Protein AF-D2SBN1-F1 (afdb_monomer_lite)

pLDDT: mean 77.53, std 22.75, range [36.66, 98.5]

Secondary structure (DSSP, 8-state):
--------------------SS-S-SSSHHHHHHHHHHHHHHHHHHHHHHHHT-S-HHHHHHHHHHHHHHHHHHHH-SS--S-HHHHHHHHHHHHHHHHHHHHHHHHHHHHHS--HHHH-------------

Foldseek 3Di:
DDDDDDDDDDDDDDDDDDDDPDPDDPPDPVVVVVVVVVVVVVVVVVVVVVVVPDPDPCVVCVVVVVVVLVVLLCVQCVPVPDDPVVSNVSSVVSVVVVVVVVVVVVVVVVVPPDDPVVVPPDDDDDDDPDDD

Sequence (132 aa):
MWTNRGLQSRSIKGLHAGAALLEMNWRSERSLVSMTADRSLIARLAAHESWANTADPSARTAPARRALLDRFERRVDPDGLLSPAERARRAGHARKAYFTRLALRSAQARRKTPSVADVDGGPKGSDEDQPQ

Radius of gyration: 32.58 Å; chains: 1; bounding box: 88×72×53 Å

Structure (mmCIF, N/CA/C/O backbone):
data_AF-D2SBN1-F1
#
_entry.id   AF-D2SBN1-F1
#
loop_
_atom_site.group_PDB
_atom_site.id
_atom_site.type_symbol
_atom_site.label_atom_id
_atom_site.label_alt_id
_atom_site.label_comp_id
_atom_site.label_asym_id
_atom_site.label_entity_id
_atom_site.label_seq_id
_atom_site.pdbx_PDB_ins_code
_atom_site.Cartn_x
_atom_site.Cartn_y
_atom_site.Cartn_z
_atom_site.occupancy
_atom_site.B_iso_or_equiv
_atom_site.auth_seq_id
_atom_site.auth_comp_id
_atom_site.auth_asym_id
_atom_site.auth_atom_id
_atom_site.pdbx_PDB_model_num
ATOM 1 N N . MET A 1 1 ? 24.465 -45.965 31.401 1.00 39.03 1 MET A N 1
ATOM 2 C CA . MET A 1 1 ? 25.679 -46.699 31.814 1.00 39.03 1 MET A CA 1
ATOM 3 C C . MET A 1 1 ? 26.788 -46.376 30.829 1.00 39.03 1 MET A C 1
ATOM 5 O O . MET A 1 1 ? 26.763 -46.846 29.702 1.00 39.03 1 MET A O 1
ATOM 9 N N . TRP A 1 2 ? 27.677 -45.475 31.234 1.00 36.66 2 TRP A N 1
ATOM 10 C CA . TRP A 1 2 ? 28.923 -45.149 30.547 1.00 36.66 2 TRP A CA 1
ATOM 11 C C . TRP A 1 2 ? 29.964 -46.216 30.890 1.00 36.66 2 TRP A C 1
ATOM 13 O O . TRP A 1 2 ? 30.152 -46.503 32.070 1.00 36.66 2 TRP A O 1
ATOM 23 N N . THR A 1 3 ? 30.684 -46.746 29.905 1.00 58.84 3 THR A N 1
ATOM 24 C CA . THR A 1 3 ? 31.942 -47.462 30.152 1.00 58.84 3 THR A CA 1
ATOM 25 C C . THR A 1 3 ? 33.022 -46.934 29.217 1.00 58.84 3 THR A C 1
ATOM 27 O O . THR A 1 3 ? 33.181 -47.337 28.071 1.00 58.84 3 THR A O 1
ATOM 30 N N . ASN A 1 4 ? 33.758 -45.974 29.767 1.00 40.00 4 ASN A N 1
ATOM 31 C CA . ASN A 1 4 ? 35.034 -45.481 29.286 1.00 40.00 4 ASN A CA 1
ATOM 32 C C . ASN A 1 4 ? 36.100 -46.567 29.529 1.00 40.00 4 ASN A C 1
ATOM 34 O O . ASN A 1 4 ? 36.265 -47.014 30.665 1.00 40.00 4 ASN A O 1
ATOM 38 N N . ARG A 1 5 ? 36.822 -47.000 28.491 1.00 47.81 5 ARG A N 1
ATOM 39 C CA . ARG A 1 5 ? 38.050 -47.795 28.637 1.00 47.81 5 ARG A CA 1
ATOM 40 C C . ARG A 1 5 ? 39.154 -47.090 27.866 1.00 47.81 5 ARG A C 1
ATOM 42 O O . ARG A 1 5 ? 39.090 -46.960 26.649 1.00 47.81 5 ARG A O 1
ATOM 49 N N . GLY A 1 6 ? 40.106 -46.578 28.633 1.00 40.59 6 GLY A N 1
ATOM 50 C CA . GLY A 1 6 ? 41.160 -45.705 28.159 1.00 40.59 6 GLY A CA 1
ATOM 51 C C . GLY A 1 6 ? 42.307 -46.404 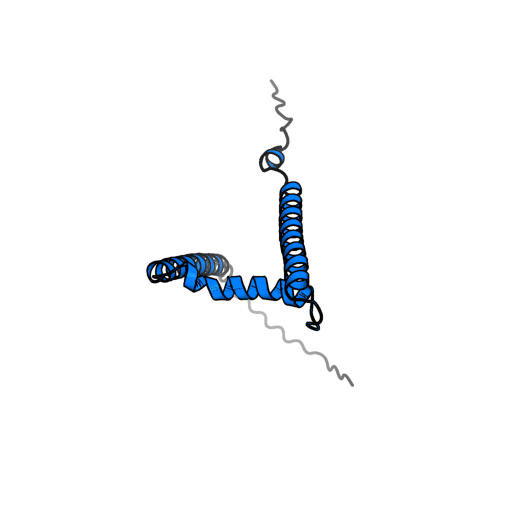27.437 1.00 40.59 6 GLY A C 1
ATOM 52 O O . GLY A 1 6 ? 42.469 -47.619 27.503 1.00 40.59 6 GLY A O 1
ATOM 53 N N . LEU A 1 7 ? 43.107 -45.511 26.848 1.00 42.41 7 LEU A N 1
ATOM 54 C CA . LEU A 1 7 ? 44.539 -45.569 26.564 1.00 42.41 7 LEU A CA 1
ATOM 55 C C . LEU A 1 7 ? 45.040 -46.749 25.720 1.00 42.41 7 LEU A C 1
ATOM 57 O O . LEU A 1 7 ? 44.994 -47.896 26.137 1.00 42.41 7 LEU A O 1
ATOM 61 N N . GLN A 1 8 ? 45.706 -46.429 24.610 1.00 48.28 8 GLN A N 1
ATOM 62 C CA . GLN A 1 8 ? 47.171 -46.501 24.557 1.00 48.28 8 GLN A CA 1
ATOM 63 C C . GLN A 1 8 ? 47.708 -45.705 23.360 1.00 48.28 8 GLN A C 1
ATOM 65 O O . GLN A 1 8 ? 47.212 -45.768 22.238 1.00 48.28 8 GLN A O 1
ATOM 70 N N . SER A 1 9 ? 48.732 -44.927 23.683 1.00 36.81 9 SER A N 1
ATOM 71 C CA . SER A 1 9 ? 49.556 -44.081 22.833 1.00 36.81 9 SER A CA 1
ATOM 72 C C . SER A 1 9 ? 50.276 -44.879 21.742 1.00 36.81 9 SER A C 1
ATOM 74 O O . SER A 1 9 ? 50.882 -45.910 22.028 1.00 36.81 9 SER A O 1
ATOM 76 N N . ARG A 1 10 ? 50.304 -44.355 20.512 1.00 44.69 10 ARG A N 1
ATOM 77 C CA . ARG A 1 10 ? 51.402 -44.603 19.570 1.00 44.69 10 ARG A CA 1
ATOM 78 C C . ARG A 1 10 ? 51.856 -43.282 18.970 1.00 44.69 10 ARG A C 1
ATOM 80 O O . ARG A 1 10 ? 51.212 -42.700 18.106 1.00 44.69 10 ARG A O 1
ATOM 87 N N . SER A 1 11 ? 52.988 -42.838 19.498 1.00 39.50 11 SER A N 1
ATOM 88 C CA . SER A 1 11 ? 53.872 -41.830 18.933 1.00 39.50 11 SER A CA 1
ATOM 89 C C . SER A 1 11 ? 54.314 -42.259 17.535 1.00 39.50 11 SER A C 1
ATOM 91 O O . SER A 1 11 ? 54.874 -43.343 17.376 1.00 39.50 11 SER A O 1
ATOM 93 N N . ILE A 1 12 ? 54.089 -41.407 16.537 1.00 50.91 12 ILE A N 1
ATOM 94 C CA . ILE A 1 12 ? 54.774 -41.495 15.249 1.00 50.91 12 ILE A CA 1
ATOM 95 C C . ILE A 1 12 ? 55.463 -40.152 15.042 1.00 50.91 12 ILE A C 1
ATOM 97 O O . ILE A 1 12 ? 54.836 -39.139 14.741 1.00 50.91 12 ILE A O 1
ATOM 101 N N . LYS A 1 13 ? 56.772 -40.141 15.294 1.00 43.06 13 LYS A N 1
ATOM 102 C CA . LYS A 1 13 ? 57.660 -39.054 14.894 1.00 43.06 13 LYS A CA 1
ATOM 103 C C . LYS A 1 13 ? 57.763 -39.085 13.370 1.00 43.06 13 LYS A C 1
ATOM 105 O O . LYS A 1 13 ? 58.077 -40.127 12.806 1.00 43.06 13 LYS A O 1
ATOM 110 N N . GLY A 1 14 ? 57.547 -37.943 12.733 1.00 41.97 14 GLY A N 1
ATOM 111 C CA . GLY A 1 14 ? 57.772 -37.761 11.305 1.00 41.97 14 GLY A CA 1
ATOM 112 C C . GLY A 1 14 ? 57.755 -36.281 10.966 1.00 41.97 14 GLY A C 1
ATOM 113 O O . GLY A 1 14 ? 56.710 -35.733 10.634 1.00 41.97 14 GLY A O 1
ATOM 114 N N . LEU A 1 15 ? 58.912 -35.628 11.095 1.00 37.81 15 LEU A N 1
ATOM 115 C CA . LEU A 1 15 ? 59.146 -34.338 10.461 1.00 37.81 15 LEU A CA 1
ATOM 116 C C . LEU A 1 15 ? 59.108 -34.538 8.942 1.00 37.81 15 LEU A C 1
ATOM 118 O O . LEU A 1 15 ? 59.999 -35.173 8.386 1.00 37.81 15 LEU A O 1
ATOM 122 N N . HIS A 1 16 ? 58.141 -33.913 8.281 1.00 39.03 16 HIS A N 1
ATOM 123 C CA . HIS A 1 16 ? 58.346 -33.359 6.949 1.00 39.03 16 HIS A CA 1
ATOM 124 C C . HIS A 1 16 ? 58.071 -31.859 7.027 1.00 39.03 16 HIS A C 1
ATOM 126 O O . HIS A 1 16 ? 56.931 -31.408 7.086 1.00 39.03 16 HIS A O 1
ATOM 132 N N . ALA A 1 17 ? 59.156 -31.089 7.074 1.00 43.59 17 ALA A N 1
ATOM 133 C CA . ALA A 1 17 ? 59.147 -29.692 6.683 1.00 43.59 17 ALA A CA 1
ATOM 134 C C . ALA A 1 17 ? 58.914 -29.623 5.165 1.00 43.59 17 ALA A C 1
ATOM 136 O O . ALA A 1 17 ? 59.583 -30.330 4.414 1.00 43.59 17 ALA A O 1
ATOM 137 N N . GLY A 1 18 ? 57.975 -28.786 4.720 1.00 37.25 18 GLY A N 1
ATOM 138 C CA . GLY A 1 18 ? 57.742 -28.557 3.293 1.00 37.25 18 GLY A CA 1
ATOM 139 C C . GLY A 1 18 ? 56.383 -27.938 2.973 1.00 37.25 18 GLY A C 1
ATOM 140 O O . GLY A 1 18 ? 55.483 -28.638 2.538 1.00 37.25 18 GLY A O 1
ATOM 141 N N . ALA A 1 19 ? 56.260 -26.627 3.196 1.00 46.88 19 ALA A N 1
ATOM 142 C CA . ALA A 1 19 ? 55.414 -25.698 2.434 1.00 46.88 19 ALA A CA 1
ATOM 143 C C . ALA A 1 19 ? 53.987 -26.152 2.033 1.00 46.88 19 ALA A C 1
ATOM 145 O O . ALA A 1 19 ? 53.716 -26.414 0.867 1.00 46.88 19 ALA A O 1
ATOM 146 N N . ALA A 1 20 ? 53.036 -26.133 2.970 1.00 47.38 20 ALA A N 1
ATOM 147 C CA . ALA A 1 20 ? 51.602 -26.173 2.639 1.00 47.38 20 ALA A CA 1
ATOM 148 C C . ALA A 1 20 ? 50.780 -25.285 3.590 1.00 47.38 20 ALA A C 1
ATOM 150 O O . ALA A 1 20 ? 49.738 -25.681 4.105 1.00 47.38 20 ALA A O 1
ATOM 151 N N . LEU A 1 21 ? 51.305 -24.096 3.893 1.00 45.09 21 LEU A N 1
ATOM 152 C CA . LEU A 1 21 ? 50.716 -23.168 4.860 1.00 45.09 21 LEU A CA 1
ATOM 153 C C . LEU A 1 21 ? 50.748 -21.731 4.328 1.00 45.09 21 LEU A C 1
ATOM 155 O O . LEU A 1 21 ? 51.256 -20.824 4.966 1.00 45.09 21 LEU A O 1
ATOM 159 N N . LEU A 1 22 ? 50.243 -21.552 3.111 1.00 50.66 22 LEU A N 1
ATOM 160 C CA . LEU A 1 22 ? 49.718 -20.301 2.558 1.00 50.66 22 LEU A CA 1
ATOM 161 C C . LEU A 1 22 ? 49.017 -20.680 1.242 1.00 50.66 22 LEU A C 1
ATOM 163 O O . LEU A 1 22 ? 49.472 -21.603 0.584 1.00 50.66 22 LEU A O 1
ATOM 167 N N . GLU A 1 23 ? 47.941 -19.997 0.859 1.00 45.56 23 GLU A N 1
ATOM 168 C CA . GLU A 1 23 ? 47.089 -20.290 -0.317 1.00 45.56 23 GLU A CA 1
ATOM 169 C C . GLU A 1 23 ? 45.963 -21.317 -0.137 1.00 45.56 23 GLU A C 1
ATOM 171 O O . GLU A 1 23 ? 45.760 -22.218 -0.946 1.00 45.56 23 GLU A O 1
ATOM 176 N N . MET A 1 24 ? 45.118 -21.118 0.876 1.00 43.44 24 MET A N 1
ATOM 177 C CA . MET A 1 24 ? 43.733 -21.596 0.787 1.00 43.44 24 MET A CA 1
ATOM 178 C C . MET A 1 24 ? 42.763 -20.662 1.525 1.00 43.44 24 MET A C 1
ATOM 180 O O . MET A 1 24 ? 42.068 -21.083 2.441 1.00 43.44 24 MET A O 1
ATOM 184 N N . ASN A 1 25 ? 42.718 -19.370 1.166 1.00 55.97 25 ASN A N 1
ATOM 185 C CA . ASN A 1 25 ? 41.665 -18.474 1.684 1.00 55.97 25 ASN A CA 1
ATOM 186 C C . ASN A 1 25 ? 41.199 -17.344 0.735 1.00 55.97 25 ASN A C 1
ATOM 188 O O . ASN A 1 25 ? 40.480 -16.444 1.152 1.00 55.97 25 ASN A O 1
ATOM 192 N N . TRP A 1 26 ? 41.523 -17.350 -0.562 1.00 47.94 26 TRP A N 1
ATOM 193 C CA . TRP A 1 26 ? 41.105 -16.229 -1.429 1.00 47.94 26 TRP A CA 1
ATOM 194 C C . TRP A 1 26 ? 39.692 -16.369 -2.046 1.00 47.94 26 TRP A C 1
ATOM 196 O O . TRP A 1 26 ? 39.190 -15.426 -2.658 1.00 47.94 26 TRP A O 1
ATOM 206 N N . ARG A 1 27 ? 39.013 -17.518 -1.884 1.00 52.19 27 ARG A N 1
ATOM 207 C CA . ARG A 1 27 ? 37.760 -17.854 -2.602 1.00 52.19 27 ARG A CA 1
ATOM 208 C C . ARG A 1 27 ? 36.446 -17.720 -1.817 1.00 52.19 27 ARG A C 1
ATOM 210 O O . ARG A 1 27 ? 35.393 -17.863 -2.430 1.00 52.19 27 ARG A O 1
ATOM 217 N N . SER A 1 28 ? 36.466 -17.433 -0.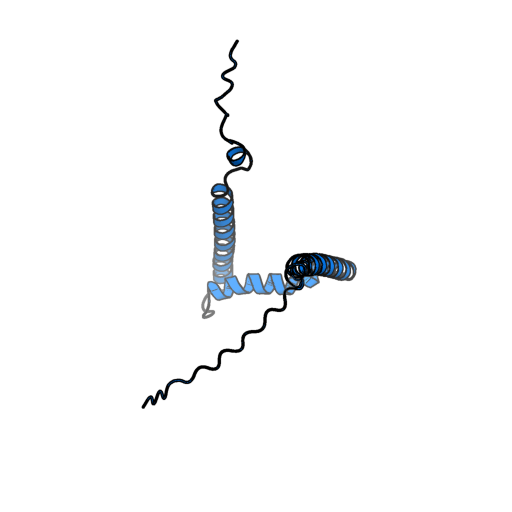514 1.00 56.06 28 SER A N 1
ATOM 218 C CA . SER A 1 28 ? 35.236 -17.490 0.301 1.00 56.06 28 SER A CA 1
ATOM 219 C C . SER A 1 28 ? 34.425 -16.181 0.300 1.00 56.06 28 SER A C 1
ATOM 221 O O . SER A 1 28 ? 33.221 -16.190 0.056 1.00 56.06 28 SER A O 1
ATOM 223 N N . GLU A 1 29 ? 35.065 -15.020 0.462 1.00 50.56 29 GLU A N 1
ATOM 224 C CA . GLU A 1 29 ? 34.336 -13.745 0.625 1.00 50.56 29 GLU A CA 1
ATOM 225 C C . GLU A 1 29 ? 33.938 -13.085 -0.704 1.00 50.56 29 GLU A C 1
ATOM 227 O O . GLU A 1 29 ? 32.834 -12.556 -0.851 1.00 50.56 29 GLU A O 1
ATOM 232 N N . ARG A 1 30 ? 34.800 -13.172 -1.725 1.00 52.94 30 ARG A N 1
ATOM 233 C CA . ARG A 1 30 ? 34.559 -12.551 -3.042 1.00 52.94 30 ARG A CA 1
ATOM 234 C C . ARG A 1 30 ? 33.426 -13.236 -3.817 1.00 52.94 30 ARG A C 1
ATOM 236 O O . ARG A 1 30 ? 32.757 -12.606 -4.632 1.00 52.94 30 ARG A O 1
ATOM 243 N N . SER A 1 31 ? 33.182 -14.513 -3.524 1.00 58.53 31 SER A N 1
ATOM 244 C CA . SER A 1 31 ? 32.165 -15.334 -4.184 1.00 58.53 31 SER A CA 1
ATOM 245 C C . SER A 1 31 ? 30.741 -14.985 -3.723 1.00 58.53 31 SER A C 1
ATOM 247 O O . SER A 1 31 ? 29.833 -14.903 -4.547 1.00 58.53 31 SER A O 1
ATOM 249 N N . LEU A 1 32 ? 30.536 -14.674 -2.438 1.00 55.25 32 LEU A N 1
ATOM 250 C CA . LEU A 1 32 ? 29.214 -14.327 -1.893 1.00 55.25 32 LEU A CA 1
ATOM 251 C C . LEU A 1 32 ? 28.761 -12.907 -2.271 1.00 55.25 32 LEU A C 1
ATOM 253 O O . LEU A 1 32 ? 27.585 -12.691 -2.573 1.00 55.25 32 LEU A O 1
ATOM 257 N N . VAL A 1 33 ? 29.683 -11.940 -2.314 1.00 60.38 33 VAL A N 1
ATOM 258 C CA . VAL A 1 33 ? 29.366 -10.563 -2.733 1.00 60.38 33 VAL A CA 1
ATOM 259 C C . VAL A 1 33 ? 29.069 -10.501 -4.235 1.00 60.38 33 VAL A C 1
ATOM 261 O O . VAL A 1 33 ? 28.074 -9.895 -4.624 1.00 60.38 33 VAL A O 1
ATOM 264 N N . SER A 1 34 ? 29.845 -11.201 -5.076 1.00 62.06 34 SER A N 1
ATOM 265 C CA . SER A 1 34 ? 29.546 -11.309 -6.516 1.00 62.06 34 SER A CA 1
ATOM 266 C C . SER A 1 34 ? 28.198 -11.998 -6.751 1.00 62.06 34 SER A C 1
ATOM 268 O O . SER A 1 34 ? 27.340 -11.442 -7.425 1.00 62.06 34 SER A O 1
ATOM 270 N N . MET A 1 35 ? 27.932 -13.136 -6.092 1.00 63.03 35 MET A N 1
ATOM 271 C CA . MET A 1 35 ? 26.652 -13.845 -6.231 1.00 63.03 35 MET A CA 1
ATOM 272 C C . MET A 1 35 ? 25.431 -13.021 -5.790 1.00 63.03 35 MET A C 1
ATOM 274 O O . MET A 1 35 ? 24.344 -13.191 -6.343 1.00 63.03 35 MET A O 1
ATOM 278 N N . THR A 1 36 ? 25.562 -12.139 -4.796 1.00 73.62 36 THR A N 1
ATOM 279 C CA . THR A 1 36 ? 24.452 -11.280 -4.334 1.00 73.62 36 THR A CA 1
ATOM 280 C C . THR A 1 36 ? 24.271 -10.026 -5.196 1.00 73.62 36 THR A C 1
ATOM 282 O O . THR A 1 36 ? 23.129 -9.636 -5.472 1.00 73.62 36 THR A O 1
ATOM 285 N N . ALA A 1 37 ? 25.362 -9.424 -5.678 1.00 75.56 37 ALA A N 1
ATOM 286 C CA . ALA A 1 37 ? 25.325 -8.318 -6.634 1.00 75.56 37 ALA A CA 1
ATOM 287 C C . ALA A 1 37 ? 24.710 -8.754 -7.975 1.00 75.56 37 ALA A C 1
ATOM 289 O O . ALA A 1 37 ? 23.809 -8.079 -8.485 1.00 75.56 37 ALA A O 1
ATOM 290 N N . ASP A 1 38 ? 25.096 -9.931 -8.474 1.00 85.19 38 ASP A N 1
ATOM 291 C CA . ASP A 1 38 ? 24.556 -10.518 -9.703 1.00 85.19 38 ASP A CA 1
ATOM 292 C C . ASP A 1 38 ? 23.059 -10.822 -9.562 1.00 85.19 38 ASP A C 1
ATOM 294 O O . ASP A 1 38 ? 22.264 -10.465 -10.431 1.00 85.19 38 ASP A O 1
ATOM 298 N N . ARG A 1 39 ? 22.615 -11.362 -8.417 1.00 89.69 39 ARG A N 1
ATOM 299 C CA . ARG A 1 39 ? 21.177 -11.553 -8.134 1.00 89.69 39 ARG A CA 1
ATOM 300 C C . ARG A 1 39 ? 20.389 -10.244 -8.146 1.00 89.69 39 ARG A C 1
ATOM 302 O O . ARG A 1 39 ? 19.267 -10.211 -8.646 1.00 89.69 39 ARG A O 1
ATOM 309 N N . SER A 1 40 ? 20.963 -9.169 -7.611 1.00 90.94 40 SER A N 1
ATOM 310 C CA . SER A 1 40 ? 20.314 -7.853 -7.586 1.00 90.94 40 SER A CA 1
ATOM 311 C C . SER A 1 40 ? 20.212 -7.235 -8.986 1.00 90.94 40 SER A C 1
ATOM 313 O O . SER A 1 40 ? 19.219 -6.577 -9.297 1.00 90.94 40 SER A O 1
ATOM 315 N N . LEU A 1 41 ? 21.220 -7.446 -9.840 1.00 93.81 41 LEU A N 1
ATOM 316 C CA . LEU A 1 41 ? 21.193 -7.067 -11.257 1.00 93.81 41 LEU A CA 1
ATOM 317 C C . LEU A 1 41 ? 20.127 -7.855 -12.027 1.00 93.81 41 LEU A C 1
ATOM 319 O O . LEU A 1 41 ? 19.297 -7.246 -12.700 1.00 93.81 41 LEU A O 1
ATOM 323 N N . ILE A 1 42 ? 20.093 -9.179 -11.858 1.00 95.31 42 ILE A N 1
ATOM 324 C CA . ILE A 1 42 ? 19.106 -10.067 -12.491 1.00 95.31 42 ILE A CA 1
ATOM 325 C C . ILE A 1 42 ? 17.680 -9.681 -12.082 1.00 95.31 42 ILE A C 1
ATOM 327 O O . ILE A 1 42 ? 16.803 -9.560 -12.933 1.00 95.31 42 ILE A O 1
ATOM 331 N N . ALA A 1 43 ? 17.441 -9.425 -10.792 1.00 95.75 43 ALA A N 1
ATOM 332 C CA . ALA A 1 43 ? 16.126 -9.010 -10.307 1.00 95.75 43 ALA A CA 1
ATOM 333 C C . ALA A 1 43 ? 15.667 -7.682 -10.935 1.00 95.75 43 ALA A C 1
ATOM 335 O O . ALA A 1 43 ? 14.493 -7.534 -11.274 1.00 95.75 43 ALA A O 1
ATOM 336 N N . ARG A 1 44 ? 16.588 -6.725 -11.122 1.00 96.31 44 ARG A N 1
ATOM 337 C CA . ARG A 1 44 ? 16.292 -5.460 -11.809 1.00 96.31 44 ARG A CA 1
ATOM 338 C C . ARG A 1 44 ? 15.987 -5.672 -13.287 1.00 96.31 44 ARG A C 1
ATOM 340 O O . ARG A 1 44 ? 14.994 -5.123 -13.756 1.00 96.31 44 ARG A O 1
ATOM 347 N N . LEU A 1 45 ? 16.791 -6.473 -13.990 1.00 97.75 45 LEU A N 1
ATOM 348 C CA . LEU A 1 45 ? 16.553 -6.819 -15.395 1.00 97.75 45 LEU A CA 1
ATOM 349 C C . LEU A 1 45 ? 15.154 -7.424 -15.570 1.00 97.75 45 LEU A C 1
ATOM 351 O O . LEU A 1 45 ? 14.340 -6.878 -16.309 1.00 97.75 45 LEU A O 1
ATOM 355 N N . ALA A 1 46 ? 14.834 -8.455 -14.785 1.00 97.50 46 ALA A N 1
ATOM 356 C CA . ALA A 1 46 ? 13.532 -9.112 -14.813 1.00 97.50 46 ALA A CA 1
ATOM 357 C C . ALA A 1 46 ? 12.375 -8.151 -14.487 1.00 97.50 46 ALA A C 1
ATOM 359 O O . ALA A 1 46 ? 11.309 -8.223 -15.100 1.00 97.50 46 ALA A O 1
ATOM 360 N N . ALA A 1 47 ? 12.559 -7.227 -13.536 1.00 96.88 47 ALA A N 1
ATOM 361 C CA . ALA A 1 47 ? 11.548 -6.221 -13.222 1.00 96.88 47 ALA A CA 1
ATOM 362 C C . ALA A 1 47 ? 11.301 -5.276 -14.408 1.00 96.88 47 ALA A C 1
ATOM 364 O O . ALA A 1 47 ? 10.144 -5.035 -14.753 1.00 96.88 47 ALA A O 1
ATOM 365 N N . HIS A 1 48 ? 12.362 -4.767 -15.042 1.00 98.00 48 HIS A N 1
ATOM 366 C CA . HIS A 1 48 ? 12.249 -3.892 -16.210 1.00 98.00 48 HIS A CA 1
ATOM 367 C C . HIS A 1 48 ? 11.590 -4.600 -17.395 1.00 98.00 48 HIS A C 1
ATOM 369 O O . HIS A 1 48 ? 10.640 -4.059 -17.954 1.00 98.00 48 HIS A O 1
ATOM 375 N N . GLU A 1 49 ? 12.015 -5.821 -17.723 1.00 98.19 49 GLU A N 1
ATOM 376 C CA . GLU A 1 49 ? 11.389 -6.640 -18.769 1.00 98.19 49 GLU A CA 1
ATOM 377 C C . GLU A 1 49 ? 9.908 -6.889 -18.471 1.00 98.19 49 GLU A C 1
ATOM 379 O O . GLU A 1 49 ? 9.038 -6.718 -19.324 1.00 98.19 49 GLU A O 1
ATOM 384 N N . SER A 1 50 ? 9.589 -7.236 -17.224 1.00 97.00 50 SER A N 1
ATOM 385 C CA . SER A 1 50 ? 8.213 -7.491 -16.818 1.00 97.00 50 SER A CA 1
ATOM 386 C C . SER A 1 50 ? 7.322 -6.253 -16.955 1.00 97.00 50 SER A C 1
ATOM 388 O O . SER A 1 50 ? 6.170 -6.377 -17.374 1.00 97.00 50 SER A O 1
ATOM 390 N N . TRP A 1 51 ? 7.819 -5.068 -16.596 1.00 97.56 51 TRP A N 1
ATOM 391 C CA . TRP A 1 51 ? 7.069 -3.818 -16.737 1.00 97.56 51 TRP A CA 1
ATOM 392 C C . TRP A 1 51 ? 6.981 -3.340 -18.186 1.00 97.56 51 TRP A C 1
ATOM 394 O O . TRP A 1 51 ? 5.922 -2.852 -18.569 1.00 97.56 51 TRP A O 1
ATOM 404 N N . ALA A 1 52 ? 8.018 -3.548 -19.000 1.00 97.38 52 ALA A N 1
ATOM 405 C CA . ALA A 1 52 ? 7.980 -3.272 -20.436 1.00 97.38 52 ALA A CA 1
ATOM 406 C C . ALA A 1 52 ? 6.886 -4.088 -21.147 1.00 97.38 52 ALA A C 1
ATOM 408 O O . ALA A 1 52 ? 6.199 -3.576 -22.024 1.00 97.38 52 ALA A O 1
ATOM 409 N N . ASN A 1 53 ? 6.665 -5.329 -20.704 1.00 96.38 53 ASN A N 1
ATOM 410 C CA . ASN A 1 53 ? 5.628 -6.217 -21.237 1.00 96.38 53 ASN A CA 1
ATOM 411 C C . ASN A 1 53 ? 4.231 -5.998 -20.618 1.00 96.38 53 ASN A C 1
ATOM 413 O O . ASN A 1 53 ? 3.287 -6.717 -20.946 1.00 96.38 53 ASN A O 1
ATOM 417 N N . THR A 1 54 ? 4.067 -5.050 -19.690 1.00 97.19 54 THR A N 1
ATOM 418 C CA . THR A 1 54 ? 2.777 -4.796 -19.032 1.00 97.19 54 THR A CA 1
ATOM 419 C C . THR A 1 54 ? 1.999 -3.712 -19.776 1.00 97.19 54 THR A C 1
ATOM 421 O O . THR A 1 54 ? 2.303 -2.533 -19.637 1.00 97.19 54 THR A O 1
ATOM 424 N N . ALA A 1 55 ? 0.947 -4.103 -20.502 1.00 96.44 55 ALA A N 1
ATOM 425 C CA . ALA A 1 55 ? 0.090 -3.166 -21.238 1.00 96.44 55 ALA A CA 1
ATOM 426 C C . ALA A 1 55 ? -0.735 -2.237 -20.322 1.00 96.44 55 ALA A C 1
ATOM 428 O O . ALA A 1 55 ? -0.865 -1.050 -20.607 1.00 96.44 55 ALA A O 1
ATOM 429 N N . ASP A 1 56 ? -1.261 -2.757 -19.206 1.00 96.38 56 ASP A N 1
ATOM 430 C CA . ASP A 1 56 ? -1.992 -1.969 -18.202 1.00 96.38 56 ASP A CA 1
ATOM 431 C C . ASP A 1 56 ? -1.353 -2.117 -16.804 1.00 96.38 56 ASP A C 1
ATOM 433 O O . ASP A 1 56 ? -1.612 -3.088 -16.075 1.00 96.38 56 ASP A O 1
ATOM 437 N N . PRO A 1 57 ? -0.524 -1.138 -16.389 1.00 94.31 57 PRO A N 1
ATOM 438 C CA . PRO A 1 57 ? 0.088 -1.121 -15.062 1.00 94.31 57 PRO A CA 1
ATOM 439 C C . PRO A 1 57 ? -0.919 -1.036 -13.907 1.00 94.31 57 PRO A C 1
ATOM 441 O O . PRO A 1 57 ? -0.677 -1.567 -12.812 1.00 94.31 57 PRO A O 1
ATOM 444 N N . SER A 1 58 ? -2.055 -0.370 -14.131 1.00 95.75 58 SER A N 1
ATOM 445 C CA . SER A 1 58 ? -3.094 -0.197 -13.120 1.00 95.75 58 SER A CA 1
ATOM 446 C C . SER A 1 58 ? -3.816 -1.513 -12.866 1.00 95.75 58 SER A C 1
ATOM 448 O O . SER A 1 58 ? -3.964 -1.891 -11.699 1.00 95.75 58 SER A O 1
ATOM 450 N N . ALA A 1 59 ? -4.197 -2.239 -13.921 1.00 96.62 59 ALA A N 1
ATOM 451 C CA . ALA A 1 59 ? -4.835 -3.549 -13.804 1.00 96.62 59 ALA A CA 1
ATOM 452 C C . ALA A 1 59 ? -3.921 -4.573 -13.128 1.00 96.62 59 ALA A C 1
ATOM 454 O O . ALA A 1 59 ? -4.365 -5.268 -12.213 1.00 96.62 59 ALA A O 1
ATOM 455 N N . ARG A 1 60 ? -2.624 -4.606 -13.478 1.00 97.25 60 ARG A N 1
ATOM 456 C CA . ARG A 1 60 ? -1.651 -5.526 -12.857 1.00 97.25 60 ARG A CA 1
ATOM 457 C C . ARG A 1 60 ? -1.613 -5.411 -11.330 1.00 97.25 60 ARG A C 1
ATOM 459 O O . ARG A 1 60 ? -1.420 -6.399 -10.628 1.00 97.25 60 ARG A O 1
ATOM 466 N N . THR A 1 61 ? -1.799 -4.203 -10.801 1.00 97.19 61 THR A N 1
ATOM 467 C CA . THR A 1 61 ? -1.709 -3.908 -9.361 1.00 97.19 61 THR A CA 1
ATOM 468 C C . THR A 1 61 ? -3.072 -3.776 -8.671 1.00 97.19 61 THR A C 1
ATOM 470 O O . THR A 1 61 ? -3.133 -3.679 -7.441 1.00 97.19 61 THR A O 1
ATOM 473 N N . ALA A 1 62 ? -4.178 -3.819 -9.421 1.00 97.38 62 ALA A N 1
ATOM 474 C CA . ALA A 1 62 ? -5.531 -3.685 -8.887 1.00 97.38 62 ALA A CA 1
ATOM 475 C C . ALA A 1 62 ? -5.902 -4.768 -7.850 1.00 97.38 62 ALA A C 1
ATOM 477 O O . ALA A 1 62 ? -6.420 -4.389 -6.794 1.00 97.38 62 ALA A O 1
ATOM 478 N N . PRO A 1 63 ? -5.586 -6.068 -8.045 1.00 97.69 63 PRO A N 1
ATOM 479 C CA . PRO A 1 63 ? -5.888 -7.100 -7.049 1.00 97.69 63 PRO A CA 1
ATOM 480 C C . PRO A 1 63 ? -5.183 -6.852 -5.713 1.00 97.69 63 PRO A C 1
ATOM 482 O O . PRO A 1 63 ? -5.792 -6.968 -4.651 1.00 97.69 63 PRO A O 1
ATOM 485 N N . ALA A 1 64 ? -3.916 -6.430 -5.760 1.00 96.50 64 ALA A N 1
ATOM 486 C CA . ALA A 1 64 ? -3.143 -6.113 -4.564 1.00 96.50 64 ALA A CA 1
ATOM 487 C C . ALA A 1 64 ? -3.715 -4.894 -3.823 1.00 96.50 64 ALA A C 1
ATOM 489 O O . ALA A 1 64 ? -3.856 -4.921 -2.598 1.00 96.50 64 ALA A O 1
ATOM 490 N N . ARG A 1 65 ? -4.102 -3.836 -4.556 1.00 95.69 65 ARG A N 1
ATOM 491 C CA . ARG A 1 65 ? -4.769 -2.665 -3.962 1.00 95.69 65 ARG A CA 1
ATOM 492 C C . ARG A 1 65 ? -6.091 -3.047 -3.301 1.00 95.69 65 ARG A C 1
ATOM 494 O O . ARG A 1 65 ? -6.340 -2.611 -2.180 1.00 95.69 65 ARG A O 1
ATOM 501 N N . ARG A 1 66 ? -6.904 -3.878 -3.958 1.00 96.75 66 ARG A N 1
ATOM 502 C CA . ARG A 1 66 ? -8.169 -4.373 -3.403 1.00 96.75 66 ARG A CA 1
ATOM 503 C C . ARG A 1 66 ? -7.938 -5.172 -2.122 1.00 96.75 66 ARG A C 1
ATOM 505 O O . ARG A 1 66 ? -8.486 -4.818 -1.088 1.00 96.75 66 ARG A O 1
ATOM 512 N N . ALA A 1 67 ? -7.044 -6.159 -2.150 1.00 97.06 67 ALA A N 1
ATOM 513 C CA . ALA A 1 67 ? -6.737 -6.979 -0.979 1.00 97.06 67 ALA A CA 1
ATOM 514 C C . ALA A 1 67 ? -6.252 -6.145 0.224 1.00 97.06 67 ALA A C 1
ATOM 516 O O . ALA A 1 67 ? -6.603 -6.434 1.373 1.00 97.06 67 ALA A O 1
ATOM 517 N N . LEU A 1 68 ? -5.467 -5.089 -0.030 1.00 95.88 68 LEU A N 1
ATOM 518 C CA . LEU A 1 68 ? -5.036 -4.148 1.003 1.00 95.88 68 LEU A CA 1
ATOM 519 C C . LEU A 1 68 ? -6.217 -3.386 1.621 1.00 95.88 68 LEU A C 1
ATOM 521 O O . LEU A 1 68 ? -6.238 -3.208 2.839 1.00 95.88 68 LEU A O 1
ATOM 525 N N . LEU A 1 69 ? -7.171 -2.924 0.808 1.00 94.38 69 LEU A N 1
ATOM 526 C CA . LEU A 1 69 ? -8.368 -2.227 1.288 1.00 94.38 69 LEU A CA 1
ATOM 527 C C . LEU A 1 69 ? -9.279 -3.172 2.081 1.00 94.38 69 LEU A C 1
ATOM 529 O O . LEU A 1 69 ? -9.618 -2.860 3.223 1.00 94.38 69 LEU A O 1
ATOM 533 N N . ASP A 1 70 ? -9.547 -4.366 1.550 1.00 95.62 70 ASP A N 1
ATOM 534 C CA . ASP A 1 70 ? -10.384 -5.388 2.190 1.00 95.62 70 ASP A CA 1
ATOM 535 C C . ASP A 1 70 ? -9.845 -5.790 3.573 1.00 95.62 70 ASP A C 1
ATOM 537 O O . ASP A 1 70 ? -10.599 -6.075 4.505 1.00 95.62 70 ASP A O 1
ATOM 541 N N . ARG A 1 71 ? -8.516 -5.784 3.753 1.00 96.75 71 ARG A N 1
ATOM 542 C CA . ARG A 1 71 ? -7.891 -6.041 5.059 1.00 96.75 71 ARG A CA 1
ATOM 543 C C . ARG A 1 71 ? -8.338 -5.036 6.123 1.00 96.75 71 ARG A C 1
ATOM 545 O O . ARG A 1 71 ? -8.459 -5.418 7.286 1.00 96.75 71 ARG A O 1
ATOM 552 N N . PHE A 1 72 ? -8.525 -3.763 5.772 1.00 97.75 72 PHE A N 1
ATOM 553 C CA . PHE A 1 72 ? -8.972 -2.759 6.739 1.00 97.75 72 PHE A CA 1
ATOM 554 C C . PHE A 1 72 ? -10.439 -2.948 7.103 1.00 97.75 72 PHE A C 1
ATOM 556 O O . PHE A 1 72 ? -10.761 -2.821 8.279 1.00 97.75 72 PHE A O 1
ATOM 563 N N . GLU A 1 73 ? -11.286 -3.314 6.142 1.00 96.25 73 GLU A N 1
ATOM 564 C CA . GLU A 1 73 ? -12.691 -3.647 6.394 1.00 96.25 73 GLU A CA 1
ATOM 565 C C . GLU A 1 73 ? -12.829 -4.849 7.331 1.00 96.25 73 GLU A C 1
ATOM 567 O O . GLU A 1 73 ? -13.431 -4.722 8.394 1.00 96.25 73 GLU A O 1
ATOM 572 N N . ARG A 1 74 ? -12.158 -5.969 7.024 1.00 96.25 74 ARG A N 1
ATOM 573 C CA . ARG A 1 74 ? -12.147 -7.162 7.896 1.00 96.25 74 ARG A CA 1
ATOM 574 C C . ARG A 1 74 ? -11.598 -6.882 9.293 1.00 96.25 74 ARG A C 1
ATOM 576 O O . ARG A 1 74 ? -11.966 -7.544 10.251 1.00 96.25 74 ARG A O 1
ATOM 583 N N . ARG A 1 75 ? -10.683 -5.917 9.425 1.00 96.38 75 ARG A N 1
ATOM 584 C CA . ARG A 1 75 ? -10.111 -5.545 10.724 1.00 96.38 75 ARG A CA 1
ATOM 585 C C . ARG A 1 75 ? -11.095 -4.768 11.598 1.00 96.38 75 ARG A C 1
ATOM 587 O O . ARG A 1 75 ? -11.003 -4.872 12.817 1.00 96.38 75 ARG A O 1
ATOM 594 N N . VAL A 1 76 ? -11.941 -3.930 11.001 1.00 97.25 76 VAL A N 1
ATOM 595 C CA . VAL A 1 76 ? -12.903 -3.101 11.750 1.00 97.25 76 VAL A CA 1
ATOM 596 C C . VAL A 1 76 ? -14.252 -3.782 11.939 1.00 97.25 76 VAL A C 1
ATOM 598 O O . VAL A 1 76 ? -15.009 -3.358 12.808 1.00 97.25 76 VAL A O 1
ATOM 601 N N . ASP A 1 77 ? -14.533 -4.806 11.136 1.00 96.56 77 ASP A N 1
ATOM 602 C CA . ASP A 1 77 ? -15.750 -5.606 11.194 1.00 96.56 77 ASP A CA 1
ATOM 603 C C . ASP A 1 77 ? -15.450 -7.089 10.891 1.00 96.56 77 ASP A C 1
ATOM 605 O O . ASP A 1 77 ? -15.717 -7.555 9.781 1.00 96.56 77 ASP A O 1
ATOM 609 N N . PRO A 1 78 ? -14.835 -7.829 11.836 1.00 95.88 78 PRO A N 1
ATOM 610 C CA . PRO A 1 78 ? -14.515 -9.246 11.643 1.00 95.88 78 PRO A CA 1
ATOM 611 C C . PRO A 1 78 ? -15.761 -10.120 11.473 1.00 95.88 78 PRO A C 1
ATOM 613 O O . PRO A 1 78 ? -15.750 -11.044 10.664 1.00 95.88 78 PRO A O 1
ATOM 616 N N . ASP A 1 79 ? -16.828 -9.788 12.203 1.00 95.50 79 ASP A N 1
ATOM 617 C CA . ASP A 1 79 ? -18.080 -10.552 12.246 1.00 95.50 79 ASP A CA 1
ATOM 618 C C . ASP A 1 79 ? -19.100 -10.083 11.193 1.00 95.50 79 ASP A C 1
ATOM 620 O O . ASP A 1 79 ? -20.152 -10.692 11.016 1.00 95.50 79 ASP A O 1
ATOM 624 N N . GLY A 1 80 ? -18.802 -8.999 10.469 1.00 93.62 80 GLY A N 1
ATOM 625 C CA . GLY A 1 80 ? -19.635 -8.499 9.377 1.00 93.62 80 GLY A CA 1
ATOM 626 C C . GLY A 1 80 ? -20.945 -7.836 9.817 1.00 93.62 80 GLY A C 1
ATOM 627 O O . GLY A 1 80 ? -21.861 -7.731 9.002 1.00 93.62 80 GLY A O 1
ATOM 628 N N . LEU A 1 81 ? -21.044 -7.391 11.070 1.00 95.62 81 LEU A N 1
ATOM 629 C CA . LEU A 1 81 ? -22.281 -6.908 11.692 1.00 95.62 81 LEU A CA 1
ATOM 630 C C . LEU A 1 81 ? -22.565 -5.424 11.423 1.00 95.62 81 LEU A C 1
ATOM 632 O O . LEU A 1 81 ? -23.679 -4.953 11.654 1.00 95.62 81 LEU A O 1
ATOM 636 N N . LEU A 1 82 ? -21.569 -4.656 10.972 1.00 94.88 82 LEU A N 1
ATOM 637 C CA . LEU A 1 82 ? -21.743 -3.228 10.718 1.00 94.88 82 LEU A CA 1
ATOM 638 C C . LEU A 1 82 ? -22.422 -2.977 9.372 1.00 94.88 82 LEU A C 1
ATOM 640 O O . LEU A 1 82 ? -22.189 -3.684 8.389 1.00 94.88 82 LEU A O 1
ATOM 644 N N . SER A 1 83 ? -23.196 -1.890 9.298 1.00 96.69 83 SER A N 1
ATOM 645 C CA . SER A 1 83 ? -23.714 -1.409 8.018 1.00 96.69 83 SER A CA 1
ATOM 646 C C . SER A 1 83 ? -22.558 -1.065 7.063 1.00 96.69 83 SER A C 1
ATOM 648 O O . SER A 1 83 ? -21.496 -0.620 7.520 1.00 96.69 83 SER A O 1
ATOM 650 N N . PRO A 1 84 ? -22.740 -1.200 5.735 1.00 94.81 84 PRO A N 1
ATOM 651 C CA . PRO A 1 84 ? -21.676 -0.914 4.771 1.00 94.81 84 PRO A CA 1
ATOM 652 C C . PRO A 1 84 ? -21.083 0.495 4.912 1.00 94.81 84 PRO A C 1
ATOM 654 O O . PRO A 1 84 ? -19.868 0.670 4.835 1.00 94.81 84 PRO A O 1
ATOM 657 N N . ALA A 1 85 ? -21.923 1.497 5.189 1.00 96.31 85 ALA A N 1
ATOM 658 C CA . ALA A 1 85 ? -21.486 2.878 5.383 1.00 96.31 85 ALA A CA 1
ATOM 659 C C . ALA A 1 85 ? -20.604 3.042 6.634 1.00 96.31 85 ALA A C 1
ATOM 661 O O . ALA A 1 85 ? -19.549 3.679 6.577 1.00 96.31 85 ALA A O 1
ATOM 662 N N . GLU A 1 86 ? -20.995 2.434 7.757 1.00 97.06 86 GLU A N 1
ATOM 663 C CA . GLU A 1 86 ? -20.225 2.513 9.000 1.00 97.06 86 GLU A CA 1
ATOM 664 C C . GLU A 1 86 ? -18.923 1.708 8.908 1.00 97.06 86 GLU A C 1
ATOM 666 O O . GLU A 1 86 ? -17.869 2.178 9.349 1.00 97.06 86 GLU A O 1
ATOM 671 N N . ARG A 1 87 ? -18.959 0.536 8.261 1.00 97.25 87 ARG A N 1
ATOM 672 C CA . ARG A 1 87 ? -17.764 -0.260 7.955 1.00 97.25 87 ARG A CA 1
ATOM 673 C C . ARG A 1 87 ? -16.772 0.543 7.117 1.00 97.25 87 ARG A C 1
ATOM 675 O O . ARG A 1 87 ? -15.604 0.629 7.492 1.00 97.25 87 ARG A O 1
ATOM 682 N N . ALA A 1 88 ? -17.232 1.188 6.043 1.00 95.62 88 ALA A N 1
ATOM 683 C CA . ALA A 1 88 ? -16.391 2.018 5.182 1.00 95.62 88 ALA A CA 1
ATOM 684 C C . ALA A 1 88 ? -15.785 3.209 5.944 1.00 95.62 88 ALA A C 1
ATOM 686 O O . ALA A 1 88 ? -14.581 3.467 5.841 1.00 95.62 88 ALA A O 1
ATOM 687 N N . ARG A 1 89 ? -16.583 3.896 6.778 1.00 97.88 89 ARG A N 1
ATOM 688 C CA . ARG A 1 89 ? -16.104 4.991 7.638 1.00 97.88 89 ARG A CA 1
ATOM 689 C C . ARG A 1 89 ? -14.988 4.514 8.569 1.00 97.88 89 ARG A C 1
ATOM 691 O O . ARG A 1 89 ? -13.903 5.105 8.592 1.00 97.88 89 ARG A O 1
ATOM 698 N N . ARG A 1 90 ? -15.212 3.418 9.304 1.00 98.19 90 ARG A N 1
ATOM 699 C CA . ARG A 1 90 ? -14.219 2.843 10.229 1.00 98.19 90 ARG A CA 1
ATOM 700 C C . ARG A 1 90 ? -12.974 2.346 9.501 1.00 98.19 90 ARG A C 1
ATOM 702 O O . ARG A 1 90 ? -11.861 2.637 9.943 1.00 98.19 90 ARG A O 1
ATOM 709 N N . ALA A 1 91 ? -13.132 1.654 8.375 1.00 97.94 91 ALA A N 1
ATOM 710 C CA . ALA A 1 91 ? -12.022 1.168 7.559 1.00 97.94 91 ALA A CA 1
ATOM 711 C C . ALA A 1 91 ? -11.162 2.332 7.041 1.00 97.94 91 ALA A C 1
ATOM 713 O O . ALA A 1 91 ? -9.931 2.270 7.097 1.00 97.94 91 ALA A O 1
ATOM 714 N N . GLY A 1 92 ? -11.794 3.438 6.634 1.00 97.75 92 GLY A N 1
ATOM 715 C CA . GLY A 1 92 ? -11.115 4.676 6.255 1.00 97.75 92 GLY A CA 1
ATOM 716 C C . GLY A 1 92 ? -10.235 5.238 7.377 1.00 97.75 92 GLY A C 1
ATOM 717 O O . GLY A 1 92 ? -9.065 5.562 7.146 1.00 97.75 92 GLY A O 1
ATOM 718 N N . HIS A 1 93 ? -10.745 5.294 8.610 1.00 98.44 93 HIS A N 1
ATOM 719 C CA . HIS A 1 93 ? -9.950 5.697 9.776 1.00 98.44 93 HIS A CA 1
ATOM 720 C C . HIS A 1 93 ? -8.822 4.706 10.090 1.00 98.44 93 HIS A C 1
ATOM 722 O O . HIS A 1 93 ? -7.689 5.128 10.335 1.00 98.44 93 HIS A O 1
ATOM 728 N N . ALA A 1 94 ? -9.088 3.399 10.028 1.00 98.19 94 ALA A N 1
ATOM 729 C CA . ALA A 1 94 ? -8.081 2.365 10.260 1.00 98.19 94 ALA A CA 1
ATOM 730 C C . ALA A 1 94 ? -6.924 2.448 9.250 1.00 98.19 94 ALA A C 1
ATOM 732 O O . ALA A 1 94 ? -5.754 2.330 9.633 1.00 98.19 94 ALA A O 1
ATOM 733 N N . ARG A 1 95 ? -7.238 2.716 7.977 1.00 97.81 95 ARG A N 1
ATOM 734 C CA . ARG A 1 95 ? -6.255 2.954 6.915 1.00 97.81 95 ARG A CA 1
ATOM 735 C C . ARG A 1 95 ? -5.395 4.180 7.218 1.00 97.81 95 ARG A C 1
ATOM 737 O O . ARG A 1 95 ? -4.170 4.071 7.185 1.00 97.81 95 ARG A O 1
ATOM 744 N N . LYS A 1 96 ? -6.010 5.324 7.548 1.00 98.31 96 LYS A N 1
ATOM 745 C CA . LYS A 1 96 ? -5.276 6.552 7.914 1.00 98.31 96 LYS A CA 1
ATOM 746 C C . LYS A 1 96 ? -4.335 6.292 9.092 1.00 98.31 96 LYS A C 1
ATOM 748 O O . LYS A 1 96 ? -3.137 6.528 8.979 1.00 98.31 96 LYS A O 1
ATOM 753 N N . ALA A 1 97 ? -4.844 5.691 10.167 1.00 98.38 97 ALA A N 1
ATOM 754 C CA . ALA A 1 97 ? -4.050 5.363 11.348 1.00 98.38 97 ALA A CA 1
ATOM 755 C C . ALA A 1 97 ? -2.858 4.441 11.035 1.00 98.38 97 ALA A C 1
ATOM 757 O O . ALA A 1 97 ? -1.778 4.613 11.601 1.00 98.38 97 ALA A O 1
ATOM 758 N N . TYR A 1 98 ? -3.021 3.465 10.135 1.00 98.19 98 TYR A N 1
ATOM 759 C CA . TYR A 1 98 ? -1.927 2.586 9.717 1.00 98.19 98 TYR A CA 1
ATOM 760 C C . TYR A 1 98 ? -0.776 3.359 9.063 1.00 98.19 98 TYR A C 1
ATOM 762 O O . TYR A 1 98 ? 0.370 3.221 9.496 1.00 98.19 98 TYR A O 1
ATOM 770 N N . PHE A 1 99 ? -1.072 4.202 8.072 1.00 97.81 99 PHE A N 1
ATOM 771 C CA . PHE A 1 99 ? -0.040 4.978 7.382 1.00 97.81 99 PHE A CA 1
ATOM 772 C C . PHE A 1 99 ? 0.582 6.049 8.282 1.00 97.81 99 PHE A C 1
ATOM 774 O O . PHE A 1 99 ? 1.796 6.237 8.237 1.00 97.81 99 PHE A O 1
ATOM 781 N N . THR A 1 100 ? -0.194 6.671 9.174 1.00 98.50 100 THR A N 1
ATOM 782 C CA . THR A 1 100 ? 0.346 7.597 10.181 1.00 98.50 100 THR A CA 1
ATOM 783 C C . THR A 1 100 ? 1.358 6.905 11.097 1.00 98.50 100 THR A C 1
ATOM 785 O O . THR A 1 100 ? 2.438 7.443 11.334 1.00 98.50 100 THR A O 1
ATOM 788 N N . ARG A 1 101 ? 1.073 5.681 11.570 1.00 98.31 101 ARG A N 1
ATOM 789 C CA . ARG A 1 101 ? 2.035 4.902 12.374 1.00 98.31 101 ARG A CA 1
ATOM 790 C C . ARG A 1 101 ? 3.302 4.567 11.589 1.00 98.31 101 ARG A C 1
ATOM 792 O O . ARG A 1 101 ? 4.391 4.615 12.154 1.00 98.31 101 ARG A O 1
ATOM 799 N N . LEU A 1 102 ? 3.169 4.225 10.307 1.00 98.06 102 LEU A N 1
ATOM 800 C CA . LEU A 1 102 ? 4.315 3.936 9.443 1.00 98.06 102 LEU A CA 1
ATOM 801 C C . LEU A 1 102 ? 5.201 5.178 9.258 1.00 98.06 102 LEU A C 1
ATOM 803 O O . LEU A 1 102 ? 6.415 5.095 9.437 1.00 98.06 102 LEU A O 1
ATOM 807 N N . ALA A 1 103 ? 4.593 6.334 8.981 1.00 98.06 103 ALA A N 1
ATOM 808 C CA . ALA A 1 103 ? 5.297 7.606 8.854 1.00 98.06 103 ALA A CA 1
ATOM 809 C C . ALA A 1 103 ? 6.003 8.004 10.158 1.00 98.06 103 ALA A C 1
ATOM 811 O O . ALA A 1 103 ? 7.170 8.393 10.129 1.00 98.06 103 ALA A O 1
ATOM 812 N N . LEU A 1 104 ? 5.335 7.835 11.305 1.00 98.44 104 LEU A N 1
ATOM 813 C CA . LEU A 1 104 ? 5.920 8.099 12.619 1.00 98.44 104 LEU A CA 1
ATOM 814 C C . LEU A 1 104 ? 7.165 7.238 12.867 1.00 98.44 104 LEU A C 1
ATOM 816 O O . LEU A 1 104 ? 8.212 7.772 13.224 1.00 98.44 104 LEU A O 1
ATOM 820 N N . ARG A 1 105 ? 7.078 5.923 12.626 1.00 98.06 105 ARG A N 1
ATOM 821 C CA . ARG A 1 105 ? 8.224 5.005 12.766 1.00 98.06 105 ARG A CA 1
ATOM 822 C C . ARG A 1 105 ? 9.377 5.394 11.844 1.00 98.06 105 ARG A C 1
ATOM 824 O O . ARG A 1 105 ? 10.529 5.385 12.259 1.00 98.06 105 ARG A O 1
ATOM 831 N N . SER A 1 106 ? 9.063 5.782 10.610 1.00 97.50 106 SER A N 1
ATOM 832 C CA . SER A 1 106 ? 10.051 6.247 9.636 1.00 97.50 106 SER A CA 1
ATOM 833 C C . SER A 1 106 ? 10.753 7.533 10.097 1.00 97.50 106 SER A C 1
ATOM 835 O O . SER A 1 106 ? 11.976 7.633 10.027 1.00 97.50 106 SER A O 1
ATOM 837 N N . ALA A 1 107 ? 10.002 8.499 10.633 1.00 97.12 107 ALA A N 1
ATOM 838 C CA . ALA A 1 107 ? 10.564 9.724 11.193 1.00 97.12 107 ALA A CA 1
ATOM 839 C C . ALA A 1 107 ? 11.445 9.447 12.420 1.00 97.12 107 ALA A C 1
ATOM 841 O O . ALA A 1 107 ? 12.525 10.016 12.541 1.00 97.12 107 ALA A O 1
ATOM 842 N N . GLN A 1 108 ? 11.016 8.542 13.303 1.00 97.19 108 GLN A N 1
ATOM 843 C CA . GLN A 1 108 ? 11.809 8.114 14.456 1.00 97.19 108 GLN A CA 1
ATOM 844 C C . GLN A 1 108 ? 13.123 7.447 14.035 1.00 97.19 108 GLN A C 1
ATOM 846 O O . GLN A 1 108 ? 14.149 7.727 14.643 1.00 97.19 108 GLN A O 1
ATOM 851 N N . ALA A 1 109 ? 13.112 6.606 12.996 1.00 96.38 109 ALA A N 1
ATOM 852 C CA . ALA A 1 109 ? 14.325 5.972 12.482 1.00 96.38 109 ALA A CA 1
ATOM 853 C C . ALA A 1 109 ? 15.332 7.011 11.964 1.00 96.38 109 ALA A C 1
ATOM 855 O O . ALA A 1 109 ? 16.487 6.986 12.370 1.00 96.38 109 ALA A O 1
ATOM 856 N N . ARG A 1 110 ? 14.875 7.987 11.166 1.00 93.94 110 ARG A N 1
ATOM 857 C CA . ARG A 1 110 ? 15.737 9.071 10.662 1.00 93.94 110 ARG A CA 1
ATOM 858 C C . ARG A 1 110 ? 16.352 9.930 11.766 1.00 93.94 110 ARG A C 1
ATOM 860 O O . ARG A 1 110 ? 17.473 10.376 11.607 1.00 93.94 110 ARG A O 1
ATOM 867 N N . ARG A 1 111 ? 15.637 10.154 12.876 1.00 93.69 111 ARG A N 1
ATOM 868 C CA . ARG A 1 111 ? 16.165 10.907 14.032 1.00 93.69 111 ARG A CA 1
ATOM 869 C C . ARG A 1 111 ? 17.250 10.154 14.803 1.00 93.69 111 ARG A C 1
ATOM 871 O O . ARG A 1 111 ? 18.010 10.784 15.520 1.00 93.69 111 ARG A O 1
ATOM 878 N N . 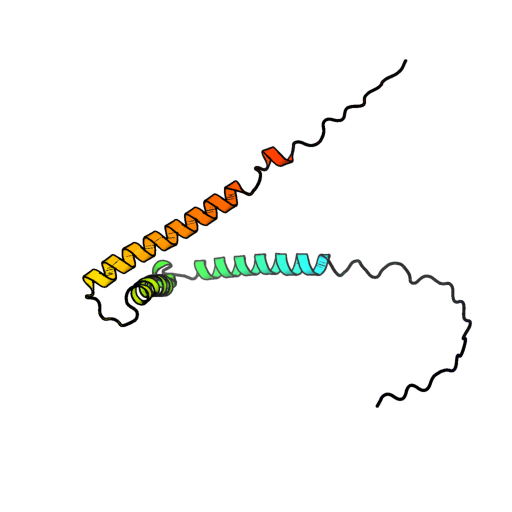LYS A 1 112 ? 17.267 8.819 14.728 1.00 90.38 112 LYS A N 1
ATOM 879 C CA . LYS A 1 112 ? 18.242 7.975 15.439 1.00 90.38 112 LYS A CA 1
ATOM 880 C C . LYS A 1 112 ? 19.546 7.806 14.674 1.00 90.38 112 LYS A C 1
ATOM 882 O O . LYS A 1 112 ? 20.557 7.498 15.291 1.00 90.38 112 LYS A O 1
ATOM 887 N N . THR A 1 113 ? 19.514 7.947 13.354 1.00 83.31 113 THR A N 1
ATOM 888 C CA . THR 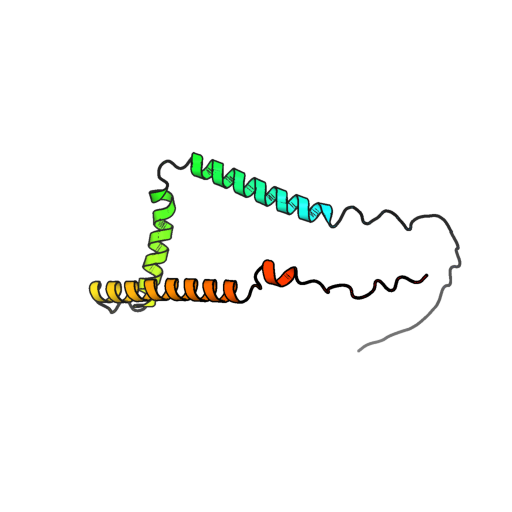A 1 113 ? 20.726 7.958 12.544 1.00 83.31 113 THR A CA 1
ATOM 889 C C . THR A 1 113 ? 21.411 9.307 12.770 1.00 83.31 113 THR A C 1
ATOM 891 O O . THR A 1 113 ? 20.810 10.316 12.393 1.00 83.31 113 THR A O 1
ATOM 894 N N . PRO A 1 114 ? 22.602 9.361 13.402 1.00 72.81 114 PRO A N 1
ATOM 895 C CA . PRO A 1 114 ? 23.375 10.597 13.439 1.00 72.81 114 PRO A CA 1
ATOM 896 C C . PRO A 1 114 ? 23.550 11.069 12.000 1.00 72.81 114 PRO A C 1
ATOM 898 O O . PRO A 1 114 ? 23.732 10.248 11.090 1.00 72.81 114 PRO A O 1
ATOM 901 N N . SER A 1 115 ? 23.392 12.369 11.768 1.00 69.19 115 SER A N 1
ATOM 902 C CA . SER A 1 115 ? 23.590 12.878 10.421 1.00 69.19 115 SER A CA 1
ATOM 903 C C . SER A 1 115 ? 25.037 12.585 10.023 1.00 69.19 115 SER A C 1
ATOM 905 O O . SER A 1 115 ? 25.920 12.549 10.875 1.00 69.19 115 SER A O 1
ATOM 907 N N . VAL A 1 116 ? 25.301 12.327 8.742 1.00 64.81 116 VAL A N 1
ATOM 908 C CA . VAL A 1 116 ? 26.670 12.027 8.275 1.00 64.81 116 VAL A CA 1
ATOM 909 C C . VAL A 1 116 ? 27.638 13.165 8.656 1.00 64.81 116 VAL A C 1
ATOM 911 O O . VAL A 1 116 ? 28.808 12.915 8.909 1.00 64.81 116 VAL A O 1
ATOM 914 N N . ALA A 1 117 ? 27.118 14.388 8.829 1.00 63.47 117 ALA A N 1
ATOM 915 C CA . ALA A 1 117 ? 27.852 15.545 9.336 1.00 63.47 117 ALA A CA 1
ATOM 916 C C . ALA A 1 117 ? 28.312 15.424 10.807 1.00 63.47 117 ALA A C 1
ATOM 918 O O . ALA A 1 117 ? 29.306 16.041 11.171 1.00 63.47 117 ALA A O 1
ATOM 919 N N . ASP A 1 118 ? 27.633 14.629 11.641 1.00 60.75 118 ASP A N 1
ATOM 920 C CA . ASP A 1 118 ? 27.991 14.424 13.053 1.00 60.75 118 ASP A CA 1
ATOM 921 C C . ASP A 1 118 ? 29.080 13.346 13.237 1.00 60.75 118 ASP A C 1
ATOM 923 O O . ASP A 1 118 ? 29.686 13.255 14.303 1.00 60.75 118 ASP A O 1
ATOM 927 N N . VAL A 1 119 ? 29.327 12.512 12.216 1.00 61.47 119 VAL A N 1
ATOM 928 C CA . VAL A 1 119 ? 30.267 11.373 12.279 1.00 61.47 119 VAL A CA 1
ATOM 929 C C . VAL A 1 119 ? 31.691 11.770 11.857 1.00 61.47 119 VAL A C 1
ATOM 931 O O . VAL A 1 119 ? 32.648 11.170 12.338 1.00 61.47 119 VAL A O 1
ATOM 934 N N . ASP A 1 120 ? 31.852 12.827 11.053 1.00 61.06 120 ASP A N 1
ATOM 935 C CA . ASP A 1 120 ? 33.161 13.321 10.581 1.00 61.06 120 ASP A CA 1
ATOM 936 C C . ASP A 1 120 ? 33.911 14.210 11.603 1.00 61.06 120 ASP A C 1
ATOM 938 O O . ASP A 1 120 ? 35.003 14.710 11.327 1.00 61.06 120 ASP A O 1
ATOM 942 N N . GLY A 1 121 ? 33.378 14.382 12.819 1.00 57.69 121 GLY A N 1
ATOM 943 C CA . GLY A 1 121 ? 34.053 15.044 13.943 1.00 57.69 121 GLY A CA 1
ATOM 944 C C . GLY A 1 121 ? 35.143 14.180 14.594 1.00 57.69 121 GLY A C 1
ATOM 945 O O . GLY A 1 121 ? 35.073 13.903 15.790 1.00 57.69 121 GLY A O 1
ATOM 946 N N . GLY A 1 122 ? 36.124 13.711 13.817 1.00 49.19 122 GLY A N 1
ATOM 947 C CA . GLY A 1 122 ? 37.306 12.996 14.318 1.00 49.19 122 GLY A CA 1
ATOM 948 C C . GLY A 1 122 ? 38.233 13.901 15.153 1.00 49.19 122 GLY A C 1
ATOM 949 O O . GLY A 1 122 ? 38.212 15.122 14.981 1.0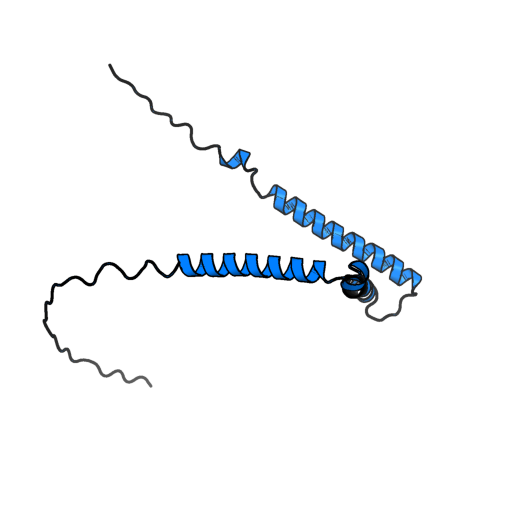0 49.19 122 GLY A O 1
ATOM 950 N N . PRO A 1 123 ? 39.036 13.339 16.079 1.00 53.84 123 PRO A N 1
ATOM 951 C CA . PRO A 1 123 ? 39.756 14.112 17.087 1.00 53.84 123 PRO A CA 1
ATOM 952 C C . PRO A 1 123 ? 40.762 15.053 16.419 1.00 53.84 123 PRO A C 1
ATOM 954 O O . PRO A 1 123 ? 41.629 14.611 15.666 1.00 53.84 123 PRO A O 1
ATOM 957 N N . LYS A 1 124 ? 40.659 16.356 16.714 1.00 57.50 124 LYS A N 1
ATOM 958 C CA . LYS A 1 124 ? 41.729 17.318 16.429 1.00 57.50 124 LYS A CA 1
ATOM 959 C C . LYS A 1 124 ? 42.994 16.796 17.106 1.00 57.50 124 LYS A C 1
ATOM 961 O O . LYS A 1 124 ? 43.059 16.800 18.332 1.00 57.50 124 LYS A O 1
ATOM 966 N N . GLY A 1 125 ? 43.964 16.348 16.313 1.00 51.69 125 GLY A N 1
ATOM 967 C CA . GLY A 1 125 ? 45.311 16.081 16.793 1.00 51.69 125 GLY A CA 1
ATOM 968 C C . GLY A 1 125 ? 45.872 17.357 17.412 1.00 51.69 125 GLY A C 1
ATOM 969 O O . GLY A 1 125 ? 46.192 18.309 16.706 1.00 51.69 125 GLY A O 1
ATOM 970 N N . SER A 1 126 ? 45.910 17.403 18.739 1.00 61.72 126 SE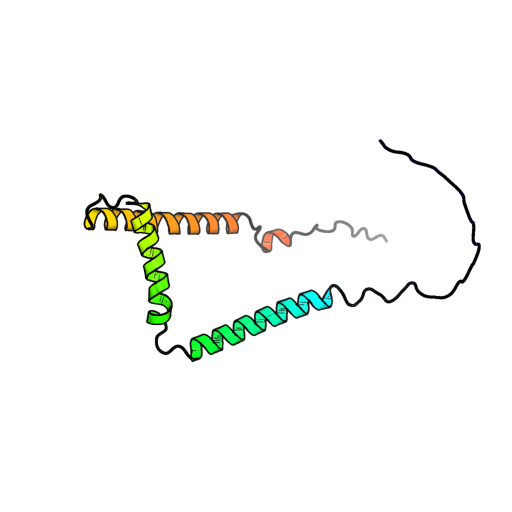R A N 1
ATOM 971 C CA . SER A 1 126 ? 46.988 18.072 19.449 1.00 61.72 126 SER A CA 1
ATOM 972 C C . SER A 1 126 ? 48.219 17.202 19.246 1.00 61.72 126 SER A C 1
ATOM 974 O O . SER A 1 126 ? 48.123 16.011 19.527 1.00 61.72 126 SER A O 1
ATOM 976 N N . ASP A 1 127 ? 49.272 17.768 18.662 1.00 59.53 127 ASP A N 1
ATOM 977 C CA . ASP A 1 127 ? 50.693 17.453 18.886 1.00 59.53 127 ASP A CA 1
ATOM 978 C C . ASP A 1 127 ? 51.487 17.845 17.629 1.00 59.53 127 ASP A C 1
ATOM 980 O O . ASP A 1 127 ? 51.843 17.013 16.801 1.00 59.53 127 ASP A O 1
ATOM 984 N N . GLU A 1 128 ? 51.769 19.141 17.486 1.00 56.31 128 GLU A N 1
ATOM 985 C CA . GLU A 1 128 ? 53.011 19.572 16.838 1.00 56.31 128 GLU A CA 1
ATOM 986 C C . GLU A 1 128 ? 53.802 20.395 17.851 1.00 56.31 128 GLU A C 1
ATOM 988 O O . GLU A 1 128 ? 53.726 21.620 17.927 1.00 56.31 128 GLU A O 1
ATOM 993 N N . ASP A 1 129 ? 54.516 19.644 18.681 1.00 61.12 129 ASP A N 1
ATOM 994 C CA . ASP A 1 129 ? 55.677 20.076 19.437 1.00 61.12 129 ASP A CA 1
ATOM 995 C C . ASP A 1 129 ? 56.852 20.077 18.437 1.00 61.12 129 ASP A C 1
ATOM 997 O O . ASP A 1 129 ? 57.366 19.018 18.070 1.00 61.12 129 ASP A O 1
ATOM 1001 N N . GLN A 1 130 ? 57.219 21.243 17.895 1.00 44.59 130 GLN A N 1
ATOM 1002 C CA . GLN A 1 130 ? 58.428 21.391 17.076 1.00 44.59 130 GLN A CA 1
ATOM 1003 C C . GLN A 1 130 ? 59.533 22.049 17.911 1.00 44.59 130 GLN A C 1
ATOM 1005 O O . GLN A 1 130 ? 59.434 23.238 18.221 1.00 44.59 130 GLN A O 1
ATOM 1010 N N . PRO A 1 131 ? 60.604 21.312 18.257 1.00 56.03 131 PRO A N 1
ATOM 1011 C CA . PRO A 1 131 ? 61.823 21.903 18.777 1.00 56.03 131 PRO A CA 1
ATOM 1012 C C . PRO A 1 131 ? 62.721 22.373 17.623 1.00 56.03 131 PRO A C 1
ATOM 1014 O O . PRO A 1 131 ? 62.916 21.634 16.659 1.00 56.03 131 PRO A O 1
ATOM 1017 N N . GLN A 1 132 ? 63.277 23.578 17.755 1.00 49.47 132 GLN A N 1
ATOM 1018 C CA . GLN A 1 132 ? 64.707 23.953 17.719 1.00 49.47 132 GLN A CA 1
ATOM 1019 C C . GLN A 1 132 ? 64.799 25.479 17.581 1.00 49.47 132 GLN A C 1
ATOM 1021 O O . GLN A 1 132 ? 64.462 26.006 16.498 1.00 49.47 132 GLN A O 1
#

Organism: Geodermatophilus obscurus (strain ATCC 25078 / DSM 43160 / JCM 3152 / CCUG 61914 / KCC A-0152 / KCTC 9177 / NBRC 13315 / NRRL B-3577 / G-20) (NCBI:txid526225)